P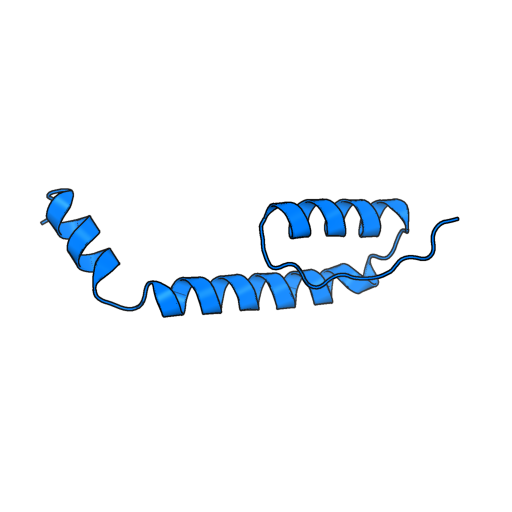rotein AF-A0A8H9BWJ4-F1 (afdb_monomer)

Mean predicted aligned error: 10.78 Å

Solvent-accessible surface area (backbone atoms only — not comparable to full-atom values): 3975 Å² total; per-residue (Å²): 131,86,80,90,73,92,69,86,56,91,48,74,64,43,48,55,53,47,51,51,51,29,61,77,69,66,41,66,84,46,52,64,54,52,51,53,47,50,56,46,52,52,49,56,54,49,60,74,53,68,69,59,61,60,54,50,55,42,56,78,67,60,78,116

pLDDT: mean 78.72, std 17.06, range [46.94, 95.69]

Organism: Staphylococcus pseudinterme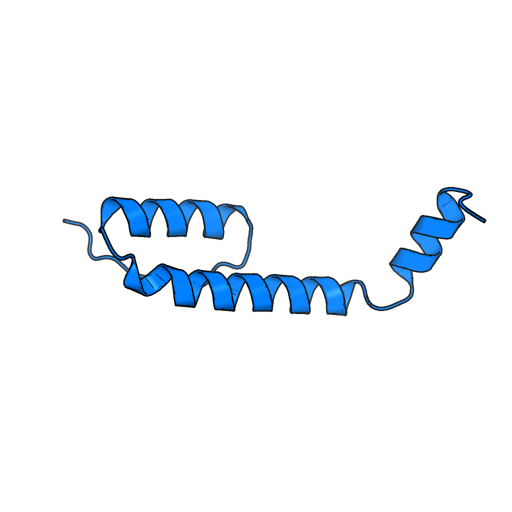dius (NCBI:txid283734)

Secondary structure (DSSP, 8-state):
-PPP-----SSHHHHHHHHHHHHHTT-GGGHHHHHHHHHHHHHHHHHHTTTTHHHHHHHHTT--

Radius of gyration: 17.14 Å; Cα contacts (8 Å, |Δi|>4): 30; chains: 1; bounding box: 39×28×40 Å

Structure (mmCIF, N/CA/C/O backbone):
data_AF-A0A8H9BWJ4-F1
#
_entry.id   AF-A0A8H9BWJ4-F1
#
loop_
_atom_site.group_PDB
_atom_site.id
_atom_site.type_symbol
_atom_site.label_atom_id
_atom_site.label_alt_id
_atom_site.label_comp_id
_atom_site.label_asym_id
_atom_site.label_entity_id
_atom_site.label_seq_id
_atom_site.pdbx_PDB_ins_code
_atom_site.Cartn_x
_atom_site.Cartn_y
_atom_site.Cartn_z
_atom_site.occupancy
_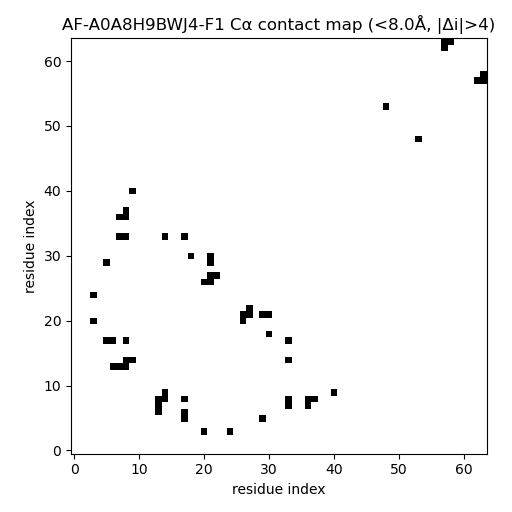atom_site.B_iso_or_equiv
_atom_site.auth_seq_id
_atom_site.auth_comp_id
_atom_site.auth_asym_id
_atom_site.auth_atom_id
_atom_site.pdbx_PDB_model_num
ATOM 1 N N . MET A 1 1 ? -8.389 11.924 16.589 1.00 53.88 1 MET A N 1
ATOM 2 C CA . MET A 1 1 ? -8.194 10.818 15.630 1.00 53.88 1 MET A CA 1
ATOM 3 C C . MET A 1 1 ? -8.114 11.422 14.245 1.00 53.88 1 MET A C 1
ATOM 5 O O . MET A 1 1 ? -9.087 12.019 13.799 1.00 53.88 1 MET A O 1
ATOM 9 N N . THR A 1 2 ? -6.946 11.355 13.617 1.00 72.31 2 THR A N 1
ATOM 10 C CA . THR A 1 2 ? -6.756 11.685 12.200 1.00 72.31 2 THR A CA 1
ATOM 11 C C . THR A 1 2 ? -7.679 10.808 11.355 1.00 72.31 2 THR A C 1
ATOM 13 O O . THR A 1 2 ? -7.895 9.632 11.650 1.00 72.31 2 THR A O 1
ATOM 16 N N . LYS A 1 3 ? -8.320 11.402 10.347 1.00 80.88 3 LYS A N 1
ATOM 17 C CA . LYS A 1 3 ? -9.235 10.684 9.459 1.00 80.88 3 LYS A CA 1
ATOM 18 C C . LYS A 1 3 ? -8.399 9.861 8.480 1.00 80.88 3 LYS A C 1
ATOM 20 O O . LYS A 1 3 ? -7.625 10.439 7.721 1.00 80.88 3 LYS A O 1
ATOM 25 N N . TYR A 1 4 ? -8.575 8.540 8.491 1.00 88.31 4 TYR A N 1
ATOM 26 C CA . TYR A 1 4 ? -7.917 7.653 7.532 1.00 88.31 4 TYR A CA 1
ATOM 27 C C . TYR A 1 4 ? -8.258 8.083 6.099 1.00 88.31 4 TYR A C 1
ATOM 29 O O . TYR A 1 4 ? -9.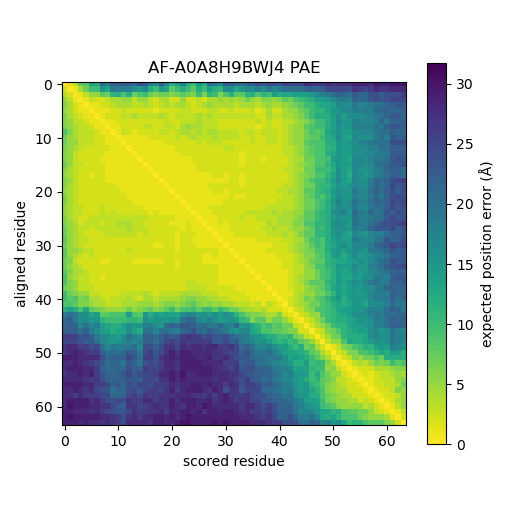437 8.157 5.734 1.00 88.31 4 TYR A O 1
ATOM 37 N N . THR A 1 5 ? -7.224 8.354 5.308 1.00 89.31 5 THR A N 1
ATOM 38 C CA . THR A 1 5 ? -7.319 8.721 3.895 1.00 89.31 5 THR A CA 1
ATOM 39 C C . THR A 1 5 ? -6.328 7.850 3.143 1.00 89.31 5 THR A C 1
ATOM 41 O O . THR A 1 5 ? -5.143 7.889 3.453 1.00 89.31 5 THR A O 1
ATOM 44 N N . TYR A 1 6 ? -6.837 7.058 2.202 1.00 90.38 6 TYR A N 1
ATOM 45 C CA . TYR A 1 6 ? -6.020 6.184 1.366 1.00 90.38 6 TYR A CA 1
ATOM 46 C C . TYR A 1 6 ? -5.292 7.016 0.315 1.00 90.38 6 TYR A C 1
ATOM 48 O O . TYR A 1 6 ? -5.931 7.838 -0.351 1.00 90.38 6 TYR A O 1
ATOM 56 N N . ILE A 1 7 ? -3.995 6.782 0.149 1.00 90.00 7 ILE A N 1
ATOM 57 C CA . ILE A 1 7 ? -3.206 7.356 -0.939 1.00 90.00 7 ILE A CA 1
ATOM 58 C C . ILE A 1 7 ? -2.751 6.203 -1.828 1.00 90.00 7 ILE A C 1
ATOM 60 O O . ILE A 1 7 ? -2.189 5.227 -1.342 1.00 90.00 7 ILE A O 1
ATOM 64 N N . ARG A 1 8 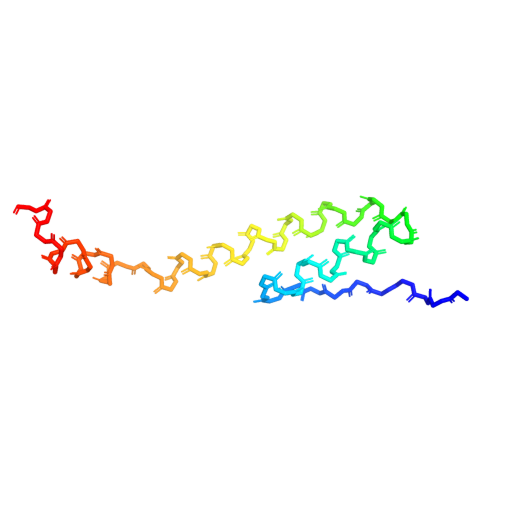? -3.021 6.309 -3.134 1.00 89.50 8 ARG A N 1
ATOM 65 C CA . ARG A 1 8 ? -2.543 5.328 -4.110 1.00 89.50 8 ARG A CA 1
ATOM 66 C C . ARG A 1 8 ? -1.012 5.393 -4.150 1.00 89.50 8 ARG A C 1
ATOM 68 O O . ARG A 1 8 ? -0.499 6.471 -4.465 1.00 89.50 8 ARG A O 1
ATOM 75 N N . PRO A 1 9 ? -0.299 4.303 -3.832 1.00 90.19 9 PRO A N 1
ATOM 76 C CA . PRO A 1 9 ? 1.154 4.324 -3.822 1.00 90.19 9 PRO A CA 1
ATOM 77 C 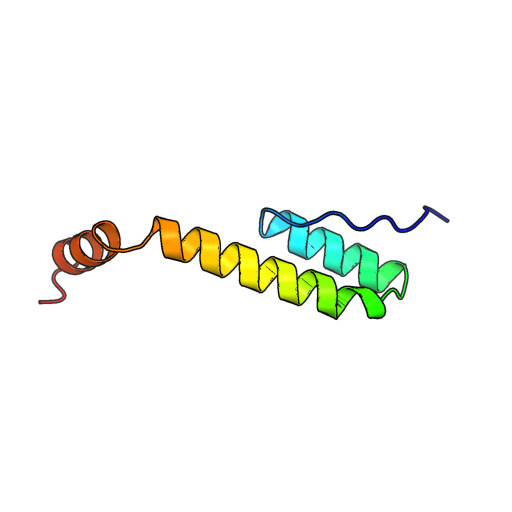C . PRO A 1 9 ? 1.711 4.467 -5.238 1.00 90.19 9 PRO A C 1
ATOM 79 O O . PRO A 1 9 ? 1.141 3.922 -6.181 1.00 90.19 9 PRO A O 1
ATOM 82 N N . ASN A 1 10 ? 2.831 5.178 -5.374 1.00 87.88 10 ASN A N 1
ATOM 83 C CA . ASN A 1 10 ? 3.638 5.212 -6.600 1.00 87.88 10 ASN A CA 1
ATOM 84 C C . ASN A 1 10 ? 5.085 4.754 -6.351 1.00 87.88 10 ASN A C 1
ATOM 86 O O . ASN A 1 10 ? 5.865 4.615 -7.285 1.00 87.88 10 ASN A O 1
ATOM 90 N N . THR A 1 11 ? 5.457 4.543 -5.088 1.00 87.56 11 THR A N 1
ATOM 91 C CA . THR A 1 11 ? 6.793 4.124 -4.664 1.00 87.56 11 THR A CA 1
ATOM 92 C C . THR A 1 11 ? 6.711 3.063 -3.566 1.00 87.56 11 THR A C 1
ATOM 94 O O . THR A 1 11 ? 5.669 2.865 -2.935 1.00 87.56 11 THR A O 1
ATOM 97 N N . LEU A 1 12 ? 7.836 2.398 -3.287 1.00 86.44 12 LEU A N 1
ATOM 98 C CA . LEU A 1 12 ? 7.951 1.494 -2.136 1.00 86.44 12 LEU A CA 1
ATOM 99 C C . LEU A 1 12 ? 7.746 2.215 -0.796 1.00 86.44 12 LEU A C 1
ATOM 101 O O . LEU A 1 12 ? 7.200 1.621 0.132 1.00 86.44 12 LEU A O 1
ATOM 105 N N . GLU A 1 13 ? 8.153 3.482 -0.694 1.00 90.12 13 GLU A N 1
ATOM 106 C 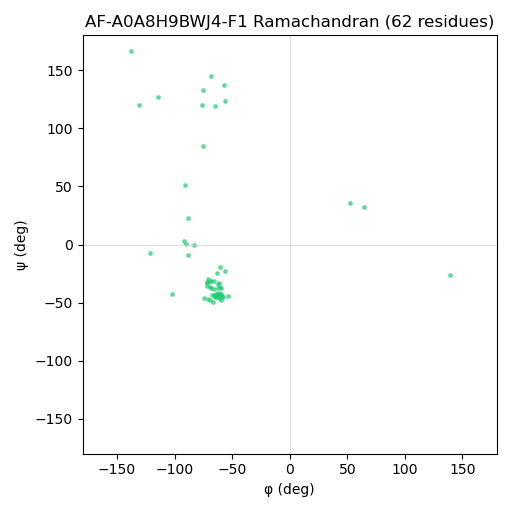CA . GLU A 1 13 ? 7.960 4.294 0.512 1.00 90.12 13 GLU A CA 1
ATOM 107 C C . GLU A 1 13 ? 6.466 4.525 0.779 1.00 90.12 13 GLU A C 1
ATOM 109 O O . GLU A 1 13 ? 5.995 4.254 1.885 1.00 90.12 13 GLU A O 1
ATOM 114 N N . ASP A 1 14 ? 5.693 4.863 -0.259 1.00 90.81 14 ASP A N 1
ATOM 115 C CA . ASP A 1 14 ? 4.238 5.029 -0.149 1.00 90.81 14 ASP A CA 1
ATOM 116 C C . ASP A 1 14 ? 3.537 3.743 0.319 1.00 90.81 14 ASP A C 1
ATOM 118 O O . ASP A 1 14 ? 2.587 3.794 1.102 1.00 90.81 14 ASP A O 1
ATOM 122 N N . ILE A 1 15 ? 4.006 2.574 -0.138 1.00 92.62 15 ILE A N 1
ATOM 123 C CA . ILE A 1 15 ? 3.458 1.272 0.276 1.00 92.62 15 ILE A CA 1
ATOM 124 C C . ILE A 1 15 ? 3.672 1.056 1.777 1.00 92.62 15 ILE A C 1
ATOM 126 O O . ILE A 1 15 ? 2.752 0.632 2.483 1.00 92.62 15 ILE A O 1
ATOM 130 N N . VAL A 1 16 ? 4.876 1.348 2.277 1.00 93.38 16 VAL A N 1
ATOM 131 C CA . VAL A 1 16 ? 5.207 1.209 3.702 1.00 93.38 16 VAL A CA 1
ATOM 132 C C . VAL A 1 16 ? 4.367 2.169 4.544 1.00 93.38 16 VAL A C 1
ATOM 134 O O . VAL A 1 16 ? 3.808 1.759 5.566 1.00 93.38 16 VAL A O 1
ATOM 137 N N . GLU A 1 17 ? 4.220 3.420 4.104 1.00 94.62 17 GLU A N 1
ATOM 138 C CA . GLU A 1 17 ? 3.371 4.397 4.784 1.00 94.62 17 GLU A CA 1
ATOM 139 C C . GLU A 1 17 ? 1.899 3.972 4.825 1.00 94.62 17 GLU A C 1
ATOM 141 O O . GLU A 1 17 ? 1.239 4.100 5.861 1.00 94.62 17 GLU A O 1
ATOM 146 N N . GLU A 1 18 ? 1.362 3.462 3.717 1.00 95.69 18 GLU A N 1
ATOM 147 C CA . GLU A 1 18 ? -0.039 3.056 3.646 1.00 95.69 18 GLU A CA 1
ATOM 148 C C . GLU A 1 18 ? -0.308 1.808 4.501 1.00 95.69 18 GLU A C 1
ATOM 150 O O . GLU A 1 18 ? -1.321 1.749 5.204 1.00 95.69 18 GLU A O 1
ATOM 155 N N . LEU A 1 19 ? 0.631 0.854 4.559 1.00 95.50 19 LEU A N 1
ATOM 156 C CA . LEU A 1 19 ? 0.562 -0.278 5.493 1.00 95.50 19 LEU A CA 1
ATOM 157 C C . LEU A 1 19 ? 0.514 0.185 6.953 1.00 95.50 19 LEU A C 1
ATOM 159 O O . LEU A 1 19 ? -0.306 -0.316 7.728 1.00 95.50 19 LEU A O 1
ATOM 163 N N . ALA A 1 20 ? 1.348 1.159 7.332 1.00 95.00 20 ALA A N 1
ATOM 164 C CA . ALA A 1 20 ? 1.352 1.710 8.684 1.00 95.00 20 ALA A CA 1
ATOM 165 C C . ALA A 1 20 ? -0.002 2.355 9.036 1.00 95.00 20 ALA A C 1
ATOM 167 O O . ALA A 1 20 ? -0.579 2.041 10.082 1.00 95.00 20 ALA A O 1
ATOM 168 N N . LYS A 1 21 ? -0.565 3.167 8.127 1.00 95.44 21 LYS A N 1
ATOM 169 C CA . LYS A 1 21 ? -1.896 3.784 8.289 1.00 95.44 21 LYS A CA 1
ATOM 170 C C . LYS A 1 21 ? -2.997 2.728 8.417 1.00 95.44 21 LYS A C 1
ATOM 172 O O . LYS A 1 21 ? -3.885 2.857 9.262 1.00 95.44 21 LYS A O 1
ATOM 177 N N . ILE A 1 22 ? -2.954 1.673 7.602 1.00 95.12 22 ILE A N 1
ATOM 178 C CA . ILE A 1 22 ? -3.931 0.576 7.644 1.00 95.12 22 ILE A CA 1
ATOM 179 C C . ILE A 1 22 ? -3.917 -0.120 9.007 1.00 95.12 22 ILE A C 1
ATOM 181 O O . ILE A 1 22 ? -4.987 -0.370 9.570 1.00 95.12 22 ILE A O 1
ATOM 185 N N . ILE A 1 23 ? -2.731 -0.406 9.552 1.00 94.38 23 ILE A N 1
ATOM 186 C CA . ILE A 1 23 ? -2.574 -1.052 10.860 1.00 94.38 23 ILE A CA 1
ATOM 187 C C . ILE A 1 23 ? -3.058 -0.125 11.981 1.00 94.38 23 ILE A C 1
ATOM 189 O O . ILE A 1 23 ? -3.876 -0.546 12.802 1.00 94.38 23 ILE A O 1
ATOM 193 N N . GLU A 1 24 ? -2.613 1.135 11.992 1.00 95.44 24 GLU A N 1
ATOM 194 C CA . GLU A 1 24 ? -2.980 2.129 13.011 1.00 95.44 24 GLU A CA 1
ATOM 195 C C . GLU A 1 24 ? -4.500 2.335 13.083 1.00 95.44 24 GLU A C 1
ATOM 197 O O . GLU A 1 24 ? -5.100 2.329 14.162 1.00 95.44 24 GLU A O 1
ATOM 202 N N . HIS A 1 25 ? -5.146 2.454 11.922 1.00 94.75 25 HIS A N 1
ATOM 203 C CA . HIS A 1 25 ? -6.580 2.710 11.820 1.00 94.75 25 HIS A CA 1
ATOM 204 C C . HIS A 1 25 ? -7.436 1.438 11.717 1.00 94.75 25 HIS A C 1
ATOM 206 O O . HIS A 1 25 ? -8.658 1.545 11.574 1.00 94.75 25 HIS A O 1
ATOM 212 N N . LYS A 1 26 ? -6.830 0.242 11.796 1.00 94.81 26 LYS A N 1
ATOM 213 C CA . LYS A 1 26 ? -7.495 -1.070 11.652 1.00 94.81 26 LYS A CA 1
ATOM 214 C C . LYS A 1 26 ? -8.327 -1.191 10.364 1.00 94.81 26 LYS A C 1
ATOM 216 O O . LYS A 1 26 ? -9.388 -1.816 10.351 1.00 94.81 26 LYS A O 1
ATOM 221 N N . ARG A 1 27 ? -7.860 -0.581 9.271 1.00 94.00 27 ARG A N 1
ATOM 222 C CA . ARG A 1 27 ? -8.532 -0.536 7.957 1.00 94.00 27 ARG A CA 1
ATOM 223 C C . ARG A 1 27 ? -8.112 -1.689 7.055 1.00 94.00 27 ARG A C 1
ATOM 225 O O . ARG A 1 27 ? -7.719 -1.488 5.910 1.00 94.00 27 ARG A O 1
ATOM 232 N N . TYR A 1 28 ? -8.192 -2.916 7.567 1.00 92.12 28 TYR A N 1
ATOM 233 C CA . TYR A 1 28 ? -7.769 -4.114 6.831 1.00 92.12 28 TYR A CA 1
ATOM 234 C C . TYR A 1 28 ? -8.553 -4.331 5.524 1.00 92.12 28 TYR A C 1
ATOM 236 O O . TYR A 1 28 ? -8.054 -4.991 4.618 1.00 92.12 28 TYR A O 1
ATOM 244 N N . ASP A 1 29 ? -9.730 -3.706 5.381 1.00 92.25 29 ASP A N 1
ATOM 245 C CA . ASP A 1 29 ? -10.490 -3.638 4.126 1.00 92.25 29 ASP A CA 1
ATOM 246 C C . ASP A 1 29 ? -9.693 -3.028 2.958 1.00 92.25 29 ASP A C 1
ATOM 248 O O . ASP A 1 29 ? -9.994 -3.293 1.796 1.00 92.25 29 ASP A O 1
ATOM 252 N N . LYS A 1 30 ? -8.661 -2.234 3.254 1.00 93.75 30 LYS A N 1
ATOM 253 C CA . LYS A 1 30 ? -7.823 -1.538 2.271 1.00 93.75 30 LYS A CA 1
ATOM 254 C C . LYS A 1 30 ? -6.631 -2.344 1.782 1.00 93.75 30 LYS A C 1
ATOM 256 O O . LYS A 1 30 ? -6.032 -1.959 0.784 1.00 93.75 30 LYS A O 1
ATOM 261 N N . LEU A 1 31 ? -6.340 -3.493 2.393 1.00 93.81 31 LEU A N 1
ATOM 262 C CA . LEU A 1 31 ? -5.264 -4.375 1.934 1.00 93.81 31 LEU A CA 1
ATOM 263 C C . LEU A 1 31 ? -5.500 -4.878 0.503 1.00 93.81 31 LEU A C 1
ATOM 265 O O . LEU A 1 31 ? -4.556 -4.945 -0.273 1.00 93.81 31 LEU A O 1
ATOM 269 N N . ASN A 1 32 ? -6.753 -5.149 0.119 1.00 93.12 32 ASN A N 1
ATOM 270 C CA . ASN A 1 32 ? -7.080 -5.542 -1.258 1.00 93.12 32 ASN A CA 1
ATOM 271 C C . ASN A 1 32 ? -6.830 -4.411 -2.269 1.00 93.12 32 ASN A C 1
ATOM 273 O O . ASN A 1 32 ? -6.498 -4.676 -3.423 1.00 93.12 32 ASN A O 1
ATOM 277 N N . TYR A 1 33 ? -6.999 -3.155 -1.842 1.00 93.50 33 TYR A N 1
ATOM 278 C CA . TYR A 1 33 ? -6.776 -1.991 -2.704 1.00 93.50 33 TYR A CA 1
ATOM 279 C C . TYR A 1 33 ? -5.277 -1.788 -2.890 1.00 93.50 33 TYR A C 1
ATOM 281 O O . TYR A 1 33 ? -4.810 -1.691 -4.019 1.00 93.50 33 TYR A O 1
ATOM 289 N N . LEU A 1 34 ? -4.531 -1.867 -1.785 1.00 94.12 34 LEU A N 1
ATOM 290 C CA . LEU A 1 34 ? -3.079 -1.797 -1.798 1.00 94.12 34 LEU A CA 1
ATOM 291 C C . LEU A 1 34 ? -2.458 -2.918 -2.643 1.00 94.12 34 LEU A C 1
ATOM 293 O O . LEU A 1 34 ? -1.566 -2.650 -3.436 1.00 94.12 34 LEU A O 1
ATOM 297 N N . LEU A 1 35 ? -2.958 -4.153 -2.533 1.00 92.62 35 LEU A N 1
ATOM 298 C CA . LEU A 1 35 ? -2.504 -5.271 -3.364 1.00 92.62 35 LEU A CA 1
ATOM 299 C C . LEU A 1 35 ? -2.728 -5.000 -4.858 1.00 92.62 35 LEU A C 1
ATOM 301 O O . LEU A 1 35 ? -1.803 -5.163 -5.646 1.00 92.62 35 LEU A O 1
ATOM 305 N N . SER A 1 36 ? -3.923 -4.537 -5.235 1.00 92.38 36 SER A N 1
ATOM 306 C CA . SER A 1 36 ? -4.239 -4.218 -6.636 1.00 92.38 36 SER A CA 1
ATOM 307 C C . SER A 1 36 ? -3.350 -3.094 -7.184 1.00 92.38 36 SER A C 1
ATOM 309 O O . SER A 1 36 ? -2.934 -3.138 -8.339 1.00 92.38 36 SER A O 1
ATOM 311 N N . ASP A 1 37 ? -3.041 -2.091 -6.359 1.00 91.75 37 ASP A N 1
ATOM 312 C CA . ASP A 1 37 ? -2.165 -0.983 -6.748 1.00 91.75 37 ASP A CA 1
ATOM 313 C C . ASP A 1 37 ? -0.696 -1.416 -6.864 1.00 91.75 37 ASP A C 1
ATOM 315 O O . ASP A 1 37 ? -0.008 -0.968 -7.777 1.00 91.75 37 ASP A O 1
ATOM 319 N N . ILE A 1 38 ? -0.226 -2.331 -6.008 1.00 89.50 38 ILE A N 1
ATOM 320 C CA . ILE A 1 38 ? 1.108 -2.943 -6.127 1.00 89.50 38 ILE A CA 1
ATOM 321 C C . ILE A 1 38 ? 1.214 -3.777 -7.409 1.00 89.50 38 ILE A C 1
ATOM 323 O O . ILE A 1 38 ? 2.212 -3.682 -8.118 1.00 89.50 38 ILE A O 1
ATOM 327 N N . GLU A 1 39 ? 0.197 -4.579 -7.732 1.00 88.50 39 GLU A N 1
ATOM 328 C CA . GLU A 1 39 ? 0.160 -5.353 -8.981 1.00 88.50 39 GLU A CA 1
ATOM 329 C C . GLU A 1 39 ? 0.168 -4.446 -10.218 1.00 88.50 39 GLU A C 1
ATOM 331 O O . GLU A 1 39 ? 0.751 -4.800 -11.243 1.00 88.50 39 GLU A O 1
ATOM 336 N N . TRP A 1 40 ? -0.468 -3.274 -10.130 1.00 87.44 40 TRP A N 1
ATOM 337 C CA . TRP A 1 40 ? -0.430 -2.268 -11.186 1.00 87.44 40 TRP A CA 1
ATOM 338 C C . TRP A 1 40 ? 0.957 -1.629 -11.316 1.00 87.44 40 TRP A C 1
ATOM 340 O O . TRP A 1 40 ? 1.500 -1.613 -12.413 1.00 87.44 40 TRP A O 1
ATOM 350 N N . LEU A 1 41 ? 1.564 -1.208 -10.201 1.00 84.88 41 LEU A N 1
ATOM 351 C CA . LEU A 1 41 ? 2.938 -0.692 -10.154 1.00 84.88 41 LEU A CA 1
ATOM 352 C C . LEU A 1 41 ? 3.941 -1.670 -10.769 1.00 84.88 41 LEU A C 1
ATOM 354 O O . LEU A 1 41 ? 4.777 -1.278 -11.573 1.00 84.88 41 LEU A O 1
ATOM 358 N N . GLN A 1 42 ? 3.823 -2.958 -10.439 1.00 77.81 42 GLN A N 1
ATOM 359 C CA . GLN A 1 42 ? 4.673 -3.989 -11.025 1.00 77.81 42 GLN A CA 1
ATOM 360 C C . GLN A 1 42 ? 4.483 -4.102 -12.537 1.00 77.81 42 GLN A C 1
ATOM 362 O O . GLN A 1 42 ? 5.467 -4.232 -13.254 1.00 77.81 42 GLN A O 1
ATOM 367 N N . LYS A 1 43 ? 3.245 -4.071 -13.041 1.00 77.56 43 LYS A N 1
ATOM 368 C CA . LYS A 1 43 ? 2.991 -4.154 -14.487 1.00 77.56 43 LYS A CA 1
ATOM 369 C C . LYS A 1 43 ? 3.530 -2.943 -15.237 1.00 77.56 43 LYS A C 1
ATOM 371 O O . LYS A 1 43 ? 4.156 -3.140 -16.270 1.00 77.56 43 LYS A O 1
ATOM 376 N N . ASP A 1 44 ? 3.331 -1.745 -14.703 1.00 65.88 44 ASP A N 1
ATOM 377 C CA . ASP A 1 44 ? 3.836 -0.510 -15.304 1.00 65.88 44 ASP A CA 1
ATOM 378 C C . ASP A 1 44 ? 5.376 -0.487 -15.323 1.00 65.88 44 ASP A C 1
ATOM 380 O O . ASP A 1 44 ? 5.971 -0.170 -16.355 1.00 65.88 44 ASP A O 1
ATOM 384 N N . ASP A 1 45 ? 6.034 -0.912 -14.237 1.00 60.16 45 ASP A N 1
ATOM 385 C CA . ASP A 1 45 ? 7.496 -1.036 -14.203 1.00 60.16 45 ASP A CA 1
ATOM 386 C C . ASP A 1 45 ? 7.987 -2.112 -15.191 1.00 60.16 45 ASP A C 1
ATOM 388 O O . ASP A 1 45 ? 8.926 -1.874 -15.949 1.00 60.16 45 ASP A O 1
ATOM 392 N N . PHE A 1 46 ? 7.343 -3.284 -15.256 1.00 50.19 46 PHE A N 1
ATOM 393 C CA . PHE A 1 46 ? 7.726 -4.349 -16.195 1.00 50.19 46 PHE A CA 1
ATOM 394 C C . PHE A 1 46 ? 7.456 -3.999 -17.668 1.00 50.19 46 PHE A C 1
ATOM 396 O O . PHE A 1 46 ? 8.223 -4.440 -18.521 1.00 50.19 46 PHE A O 1
ATOM 403 N N . GLU A 1 47 ? 6.426 -3.207 -17.983 1.00 53.53 47 GLU A N 1
ATOM 404 C CA . GLU A 1 47 ? 6.192 -2.695 -19.343 1.00 53.53 47 GLU A CA 1
ATOM 405 C C . GLU A 1 47 ? 7.256 -1.667 -19.765 1.00 53.53 47 GLU A C 1
ATOM 407 O O . GLU A 1 47 ? 7.633 -1.628 -20.936 1.00 53.53 47 GLU A O 1
ATOM 412 N N . LEU A 1 48 ? 7.816 -0.889 -18.829 1.00 49.25 48 LEU A N 1
ATOM 413 C CA . LEU A 1 48 ? 8.958 -0.001 -19.095 1.00 49.25 48 LEU A CA 1
ATOM 414 C C . LEU A 1 48 ? 10.273 -0.767 -19.315 1.00 49.25 48 LEU A C 1
ATOM 416 O O . LEU A 1 48 ? 11.111 -0.322 -20.099 1.00 49.25 48 LEU A O 1
ATOM 420 N N . PHE A 1 49 ? 10.437 -1.936 -18.690 1.00 47.88 49 PHE A N 1
ATOM 421 C CA . PHE A 1 49 ? 11.566 -2.843 -18.939 1.00 47.88 49 PHE A CA 1
ATOM 422 C C . PHE A 1 49 ? 11.369 -3.756 -20.166 1.00 47.88 49 PHE A C 1
ATOM 424 O O . PHE A 1 49 ? 12.262 -4.552 -20.485 1.00 47.88 49 PHE A O 1
ATOM 431 N N . ASP A 1 50 ? 10.237 -3.664 -20.879 1.00 46.94 50 ASP A N 1
ATOM 432 C CA . ASP A 1 50 ? 9.887 -4.582 -21.966 1.00 46.94 50 ASP A CA 1
ATOM 433 C C . ASP A 1 50 ? 10.702 -4.286 -23.245 1.00 46.94 50 ASP A C 1
ATOM 435 O O . ASP A 1 50 ? 10.288 -3.575 -24.160 1.00 46.94 50 ASP A O 1
ATOM 439 N N . LYS A 1 51 ? 11.911 -4.865 -23.278 1.00 51.09 51 LYS A N 1
ATOM 440 C CA . LYS A 1 51 ? 12.478 -5.757 -24.322 1.00 51.09 51 LYS A CA 1
ATOM 441 C C . LYS A 1 51 ? 13.936 -5.512 -24.665 1.00 51.09 51 LYS A C 1
ATOM 443 O O . LYS A 1 51 ? 14.583 -6.465 -25.078 1.00 51.09 51 LYS A O 1
ATOM 448 N N . ASN A 1 52 ? 14.472 -4.311 -24.482 1.00 53.72 52 ASN A N 1
ATOM 449 C CA . ASN A 1 52 ? 15.852 -4.035 -24.903 1.00 53.72 52 ASN A CA 1
ATOM 450 C C . ASN A 1 52 ? 16.838 -4.046 -23.728 1.00 53.72 52 ASN A C 1
ATOM 452 O O . ASN A 1 52 ? 17.874 -4.696 -23.816 1.00 53.72 52 ASN A O 1
ATOM 456 N N . GLU A 1 53 ? 16.481 -3.460 -22.583 1.00 54.66 53 GLU A N 1
ATOM 457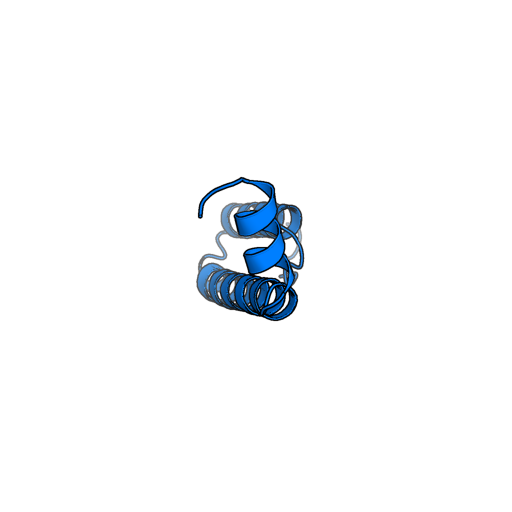 C CA . GLU A 1 53 ? 17.432 -3.336 -21.470 1.00 54.66 53 GLU A CA 1
ATOM 458 C C . GLU A 1 53 ? 17.728 -4.660 -20.762 1.00 54.66 53 GLU A C 1
ATOM 460 O O . GLU A 1 53 ? 18.853 -4.871 -20.327 1.00 54.66 53 GLU A O 1
ATOM 465 N N . PHE A 1 54 ? 16.775 -5.594 -20.673 1.00 58.59 54 PHE A N 1
ATOM 466 C CA . PHE A 1 54 ? 17.049 -6.896 -20.052 1.00 58.59 54 PHE A CA 1
ATOM 467 C C . PHE A 1 54 ? 18.008 -7.749 -20.898 1.00 58.59 54 PHE A C 1
ATOM 469 O O . PHE A 1 54 ? 18.872 -8.435 -20.354 1.00 58.59 54 PHE A O 1
ATOM 476 N N . TYR A 1 55 ? 17.889 -7.686 -22.230 1.00 56.72 55 TYR A N 1
ATOM 477 C CA . TYR A 1 55 ? 18.830 -8.346 -23.137 1.00 56.72 55 TYR A CA 1
ATOM 478 C C . TYR A 1 55 ? 20.214 -7.699 -23.069 1.00 56.72 55 TYR A C 1
ATOM 480 O O . TYR A 1 55 ? 21.201 -8.425 -22.948 1.00 56.72 55 TYR A O 1
ATOM 488 N N . ASP A 1 56 ? 20.286 -6.366 -23.057 1.00 60.31 56 ASP A N 1
ATOM 489 C CA . ASP A 1 56 ? 21.548 -5.634 -22.918 1.00 60.31 56 ASP A CA 1
ATOM 490 C C . ASP A 1 56 ? 22.220 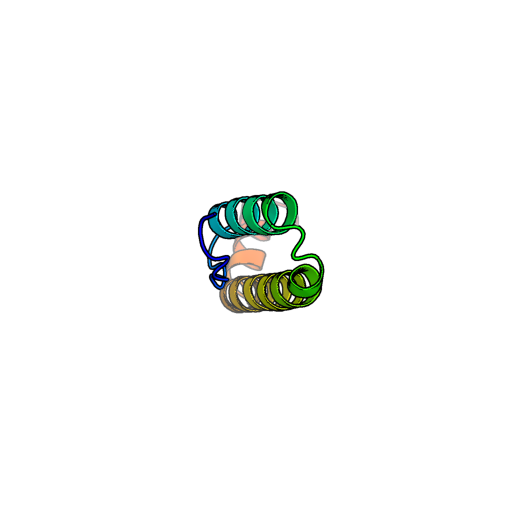-5.926 -21.565 1.00 60.31 56 ASP A C 1
ATOM 492 O O . ASP A 1 56 ? 23.416 -6.207 -21.515 1.00 60.31 56 ASP A O 1
ATOM 496 N N . LEU A 1 57 ? 21.453 -5.985 -20.469 1.00 58.72 57 LEU A N 1
ATOM 497 C CA . LEU A 1 57 ? 21.969 -6.309 -19.135 1.00 58.72 57 LEU A CA 1
ATOM 498 C C . LEU A 1 57 ? 22.493 -7.754 -19.044 1.00 58.72 57 LEU A C 1
ATOM 500 O O . LEU A 1 57 ? 23.500 -8.010 -18.384 1.00 58.72 57 LEU A O 1
ATOM 504 N N . MET A 1 58 ? 21.826 -8.710 -19.698 1.00 62.56 58 MET A N 1
ATOM 505 C CA . MET A 1 58 ? 22.271 -10.110 -19.754 1.00 62.56 58 MET A CA 1
ATOM 506 C C . MET A 1 58 ? 23.513 -10.289 -20.643 1.00 62.56 58 MET A C 1
ATOM 508 O O . MET A 1 58 ? 24.372 -11.117 -20.325 1.00 62.56 58 MET A O 1
ATOM 512 N N . PHE A 1 59 ? 23.640 -9.496 -21.713 1.00 60.38 59 PHE A N 1
ATOM 513 C CA . PHE A 1 59 ? 24.814 -9.472 -22.591 1.00 60.38 59 PHE A CA 1
ATOM 514 C C . PHE A 1 59 ? 26.034 -8.844 -21.891 1.00 60.38 59 PHE A C 1
ATOM 516 O O . PHE A 1 59 ? 27.103 -9.452 -21.862 1.00 60.38 59 PHE A O 1
ATOM 523 N N . ASP A 1 60 ? 25.864 -7.698 -21.221 1.00 61.94 60 ASP A N 1
ATOM 524 C CA . ASP A 1 60 ? 26.928 -7.002 -20.473 1.00 61.94 60 ASP A CA 1
ATOM 525 C C . ASP A 1 60 ? 27.475 -7.816 -19.288 1.00 61.94 60 ASP A C 1
ATOM 527 O O . ASP A 1 60 ? 28.610 -7.622 -18.844 1.00 61.94 60 ASP A O 1
ATOM 531 N N . LYS A 1 61 ? 26.678 -8.750 -18.757 1.00 66.31 61 LYS A N 1
ATOM 532 C CA . LYS A 1 61 ? 27.081 -9.650 -17.666 1.00 66.31 61 LYS A CA 1
ATOM 533 C C . LYS A 1 61 ? 27.710 -10.961 -18.145 1.00 66.31 61 LYS A C 1
ATOM 535 O O . LYS A 1 61 ? 28.095 -11.764 -17.296 1.00 66.31 61 LYS A O 1
ATOM 540 N N . GLY A 1 62 ? 27.852 -11.172 -19.457 1.00 55.12 62 GLY A N 1
ATOM 541 C CA . GLY A 1 62 ? 28.524 -12.346 -20.026 1.00 55.12 62 GLY A CA 1
ATOM 542 C C . GLY A 1 62 ? 27.819 -13.670 -19.720 1.00 55.12 62 GLY A C 1
ATOM 543 O O . GLY A 1 62 ? 28.478 -14.687 -19.527 1.00 55.12 62 GLY A O 1
ATOM 544 N N . LEU A 1 63 ? 26.486 -13.657 -19.619 1.00 58.44 63 LEU A N 1
ATOM 545 C CA . LEU A 1 63 ? 25.672 -14.844 -19.322 1.00 58.44 63 LEU A CA 1
ATOM 546 C C . LEU A 1 63 ? 25.266 -15.632 -20.588 1.00 58.44 63 LEU A C 1
ATOM 548 O O . LEU A 1 63 ? 24.299 -16.393 -20.550 1.00 58.44 63 LEU A O 1
ATOM 552 N N . PHE A 1 64 ? 26.021 -15.472 -21.681 1.00 52.53 64 PHE A N 1
ATOM 553 C CA . PHE A 1 64 ? 25.913 -16.200 -22.951 1.00 52.53 64 PHE A CA 1
ATOM 554 C C . PHE A 1 64 ? 27.280 -16.711 -23.411 1.00 52.53 64 PHE A C 1
ATOM 556 O O . PHE A 1 64 ? 28.274 -15.971 -23.234 1.00 52.53 64 PHE A O 1
#

Foldseek 3Di:
DDDQDDDLDLDPVSLVVNVVSCVVVVVVVCVVVSVVSVVVNVVVVVVVVPDDVVVVVCVVVVVD

Sequence (64 aa):
MTKYTYIRPNTLEDIVEELAKIIEHKRYDKLNYLLSDIEWLQKDDFELFDKNEFYDLMFDKGLF